Protein AF-A0A8J2VHI8-F1 (afdb_monomer)

Sequence (167 aa):
MSDHRQDWEAALDSIEWDEVLEEVGEQLKTNLAAELRFRTYEELERASQFLGAGYYLTHLSDGTWAFWNEKNYVEEDVQRFQDPKAFIQYVIEQFQFNREQVESLIESMREARQMKRCIQCGFDFDPQDPVREELGIDGIYAEEGASEEFCSPQCAIENVVQEMKES

Foldseek 3Di:
DCPVPVVVVVVVVPDPVVVVVVVVLLVLLCVLCVVLQHRGSVQVVLLWDDLDPQWTWHQEQVRKIWIDGSVCCVPDPIDIHNDPVVVLVVCCVPVVDDPVSSVVVVVVVVPRDYWHAAPQRRGTGGCVPVVCVVVVNNFAAQDDPDPHGHRDPVSSVVVVVVVVVVD

Structure (mmCIF, N/CA/C/O backbone):
data_AF-A0A8J2VHI8-F1
#
_entry.id   AF-A0A8J2VHI8-F1
#
loop_
_atom_site.group_PDB
_atom_site.id
_atom_site.type_symbol
_atom_site.label_atom_id
_atom_site.label_alt_id
_atom_site.label_comp_id
_atom_site.label_asym_id
_atom_site.label_entity_id
_atom_site.label_seq_id
_atom_site.pdbx_PDB_ins_code
_atom_site.Cartn_x
_atom_site.Cartn_y
_atom_site.Cartn_z
_atom_site.occupancy
_atom_site.B_iso_or_equiv
_atom_site.auth_seq_id
_atom_site.auth_comp_id
_atom_site.auth_asym_id
_atom_site.auth_atom_id
_atom_site.pdbx_PDB_model_num
ATOM 1 N N . MET A 1 1 ? 31.522 43.892 -16.319 1.00 48.53 1 MET A N 1
ATOM 2 C CA . MET A 1 1 ? 30.209 43.210 -16.249 1.00 48.53 1 MET A CA 1
ATOM 3 C C . MET A 1 1 ? 30.437 41.696 -16.213 1.00 48.53 1 MET A C 1
ATOM 5 O O . MET A 1 1 ? 30.141 41.023 -17.191 1.00 48.53 1 MET A O 1
ATOM 9 N N . SER A 1 2 ? 31.006 41.171 -15.121 1.00 52.34 2 SER A N 1
ATOM 10 C CA . SER A 1 2 ? 31.235 39.722 -14.931 1.00 52.34 2 SER A CA 1
ATOM 11 C C . SER A 1 2 ? 31.067 39.231 -13.485 1.00 52.34 2 SER A C 1
ATOM 13 O O . SER A 1 2 ? 31.011 38.023 -13.297 1.00 52.34 2 SER A O 1
ATOM 15 N N . ASP A 1 3 ? 30.925 40.111 -12.486 1.00 54.38 3 ASP A N 1
ATOM 16 C CA . ASP A 1 3 ? 30.865 39.690 -11.072 1.00 54.38 3 ASP A CA 1
ATOM 17 C C . ASP A 1 3 ? 29.598 38.902 -10.717 1.00 54.38 3 ASP A C 1
ATOM 19 O O . ASP A 1 3 ? 29.659 37.928 -9.981 1.00 54.38 3 ASP A O 1
ATOM 23 N N . HIS A 1 4 ? 28.457 39.214 -11.336 1.00 50.75 4 HIS A N 1
ATOM 24 C CA . HIS A 1 4 ? 27.209 38.487 -11.080 1.00 50.75 4 HIS A CA 1
ATOM 25 C C . HIS A 1 4 ? 27.178 37.054 -11.615 1.00 50.75 4 HIS A C 1
ATOM 27 O O . HIS A 1 4 ? 26.170 36.391 -11.445 1.00 50.75 4 HIS A O 1
ATOM 33 N N . ARG A 1 5 ? 28.202 36.570 -12.323 1.00 50.28 5 ARG A N 1
ATOM 34 C CA . ARG A 1 5 ? 28.218 35.187 -12.826 1.00 50.28 5 ARG A CA 1
ATOM 35 C C . ARG A 1 5 ? 28.994 34.253 -11.896 1.00 50.28 5 ARG A C 1
ATOM 37 O O . ARG A 1 5 ? 28.584 33.115 -11.720 1.00 50.28 5 ARG A O 1
ATOM 44 N N . GLN A 1 6 ? 30.048 34.771 -11.263 1.00 51.88 6 GLN A N 1
ATOM 45 C CA . GLN A 1 6 ? 30.876 34.031 -10.306 1.00 51.88 6 GLN A CA 1
ATOM 46 C C . GLN A 1 6 ? 30.171 33.819 -8.960 1.00 51.88 6 GLN A C 1
ATOM 48 O O . GLN A 1 6 ? 30.333 32.762 -8.361 1.00 51.88 6 GLN A O 1
ATOM 53 N N . ASP A 1 7 ? 29.328 34.763 -8.529 1.00 59.72 7 ASP A N 1
ATOM 54 C CA . ASP A 1 7 ? 28.555 34.620 -7.285 1.00 59.72 7 ASP A CA 1
ATOM 55 C C . ASP A 1 7 ? 27.501 33.502 -7.353 1.00 59.72 7 ASP A C 1
ATOM 57 O O . ASP A 1 7 ? 27.217 32.865 -6.343 1.00 59.72 7 ASP A O 1
ATOM 61 N N . TRP A 1 8 ? 26.928 33.227 -8.530 1.00 58.69 8 TRP A N 1
ATOM 62 C CA . TRP A 1 8 ? 25.926 32.162 -8.681 1.00 58.69 8 TRP A CA 1
ATOM 63 C C . TRP A 1 8 ? 26.557 30.774 -8.774 1.00 58.69 8 TRP A C 1
ATOM 65 O O . TRP A 1 8 ? 26.020 29.834 -8.199 1.00 58.69 8 TRP A O 1
ATOM 75 N N . GLU A 1 9 ? 27.695 30.641 -9.458 1.00 56.03 9 GLU A N 1
ATOM 76 C CA . GLU A 1 9 ? 28.446 29.378 -9.510 1.00 56.03 9 GLU A CA 1
ATOM 77 C C . GLU A 1 9 ? 28.975 28.997 -8.116 1.00 56.03 9 GLU A C 1
ATOM 79 O O . GLU A 1 9 ? 28.781 27.866 -7.684 1.00 56.03 9 GLU A O 1
ATOM 84 N N . ALA A 1 10 ? 29.519 29.955 -7.356 1.00 64.12 10 ALA A N 1
ATOM 85 C CA . ALA A 1 10 ? 29.963 29.715 -5.981 1.00 64.12 10 ALA A CA 1
ATOM 86 C C . ALA A 1 10 ? 28.804 29.415 -5.010 1.00 64.12 10 ALA A C 1
ATOM 88 O O . ALA A 1 10 ? 28.968 28.628 -4.079 1.00 64.12 10 ALA A O 1
ATOM 89 N N . ALA A 1 11 ? 27.627 30.017 -5.220 1.00 60.97 11 ALA A N 1
ATOM 90 C CA . ALA A 1 11 ? 26.433 29.702 -4.438 1.00 60.97 11 ALA A CA 1
ATOM 91 C C . ALA A 1 11 ? 25.901 28.286 -4.732 1.00 60.97 11 ALA A C 1
ATOM 93 O O . ALA A 1 11 ? 25.496 27.597 -3.801 1.00 60.97 11 ALA A O 1
ATOM 94 N N . LEU A 1 12 ? 25.940 27.826 -5.988 1.00 59.41 12 LEU A N 1
ATOM 95 C CA . LEU A 1 12 ? 25.553 26.458 -6.366 1.00 59.41 12 LEU A CA 1
ATOM 96 C C . LEU A 1 12 ? 26.537 25.397 -5.849 1.00 59.41 12 LEU A C 1
ATOM 98 O O . LEU A 1 12 ? 26.101 24.318 -5.459 1.00 59.41 12 LEU A O 1
ATOM 102 N N . ASP A 1 13 ? 27.833 25.714 -5.789 1.00 61.91 13 ASP A N 1
ATOM 103 C CA . ASP A 1 13 ? 28.857 24.838 -5.194 1.00 61.91 13 ASP A CA 1
ATOM 104 C C . ASP A 1 13 ? 28.764 24.765 -3.658 1.00 61.91 13 ASP A C 1
ATOM 106 O O . ASP A 1 13 ? 29.319 23.853 -3.049 1.00 61.91 13 ASP A O 1
ATOM 110 N N . SER A 1 14 ? 28.071 25.717 -3.020 1.00 64.38 14 SER A N 1
ATOM 111 C CA . SER A 1 14 ? 27.829 25.714 -1.569 1.00 64.38 14 SER A CA 1
ATOM 112 C C . SER A 1 14 ? 26.599 24.909 -1.144 1.00 64.38 14 SER A C 1
ATOM 114 O O . SER A 1 14 ? 26.359 24.758 0.052 1.00 64.38 14 SER A O 1
ATOM 116 N N . ILE A 1 15 ? 25.814 24.414 -2.106 1.00 64.69 15 ILE A N 1
ATOM 117 C CA . ILE A 1 15 ? 24.681 23.529 -1.838 1.00 64.69 15 ILE A CA 1
ATOM 118 C C . ILE A 1 15 ? 25.228 22.118 -1.638 1.00 64.69 15 ILE A C 1
ATOM 120 O O . ILE A 1 15 ? 25.876 21.563 -2.527 1.00 64.69 15 ILE A O 1
ATOM 124 N N . GLU A 1 16 ? 24.934 21.523 -0.486 1.00 73.12 16 GLU A N 1
ATOM 125 C CA . GLU A 1 16 ? 25.153 20.098 -0.258 1.00 73.12 16 GLU A CA 1
ATOM 126 C C . GLU A 1 16 ? 24.113 19.311 -1.062 1.00 73.12 16 GLU A C 1
ATOM 128 O O . GLU A 1 16 ? 23.026 18.982 -0.595 1.00 73.12 16 GLU A O 1
ATOM 133 N N . TRP A 1 17 ? 24.421 19.073 -2.338 1.00 76.00 17 TRP A N 1
ATOM 134 C CA . TRP A 1 17 ? 23.518 18.400 -3.273 1.00 76.00 17 TRP A CA 1
ATOM 135 C C . TRP A 1 17 ? 23.092 17.012 -2.794 1.00 76.00 17 TRP A C 1
ATOM 137 O O . TRP A 1 17 ? 21.981 16.591 -3.102 1.00 76.00 17 TRP A O 1
ATOM 147 N N . ASP A 1 18 ? 23.937 16.333 -2.020 1.00 74.25 18 ASP A N 1
ATOM 148 C CA . ASP A 1 18 ? 23.623 15.032 -1.433 1.00 74.25 18 ASP A CA 1
ATOM 149 C C . ASP A 1 18 ? 22.477 15.129 -0.408 1.00 74.25 18 ASP A C 1
ATOM 151 O O . ASP A 1 18 ? 21.556 14.317 -0.463 1.00 74.25 18 ASP A O 1
ATOM 155 N N . GLU A 1 19 ? 22.463 16.161 0.448 1.00 74.75 19 GLU A N 1
ATOM 156 C CA . GLU A 1 19 ? 21.376 16.397 1.415 1.00 74.75 19 GLU A CA 1
ATOM 157 C C . GLU A 1 19 ? 20.062 16.732 0.696 1.00 74.75 19 GLU A C 1
ATOM 159 O O . GLU A 1 19 ? 19.009 16.178 1.006 1.00 74.75 19 GLU A O 1
ATOM 164 N N . VAL A 1 20 ? 20.125 17.583 -0.334 1.00 73.50 20 VAL A N 1
ATOM 165 C CA . VAL A 1 20 ? 18.946 17.939 -1.142 1.00 73.50 20 VAL A CA 1
ATOM 166 C C . VAL A 1 20 ? 18.370 16.712 -1.858 1.00 73.50 20 VAL A C 1
ATOM 168 O O . VAL A 1 20 ? 17.152 16.563 -1.954 1.00 73.50 20 VAL A O 1
ATOM 171 N N . LEU A 1 21 ? 19.224 15.824 -2.375 1.00 75.25 21 LEU A N 1
ATOM 172 C CA . LEU A 1 21 ? 18.785 14.591 -3.030 1.00 75.25 21 LEU A CA 1
ATOM 173 C C . LEU A 1 21 ? 18.145 13.609 -2.040 1.00 75.25 21 LEU A C 1
ATOM 175 O O . LEU A 1 21 ? 17.155 12.965 -2.392 1.00 75.25 21 LEU A O 1
ATOM 179 N N . GLU A 1 22 ? 18.674 13.511 -0.820 1.00 79.00 22 GLU A N 1
ATOM 180 C CA . GLU A 1 22 ? 18.097 12.689 0.247 1.00 79.00 22 GLU A CA 1
ATOM 181 C C . GLU A 1 22 ? 16.717 13.212 0.672 1.00 79.00 22 GLU A C 1
ATOM 183 O O . GLU A 1 22 ? 15.751 12.447 0.690 1.00 79.00 22 GLU A O 1
ATOM 188 N N . GLU A 1 23 ? 16.586 14.523 0.901 1.00 79.38 23 GLU A N 1
ATOM 189 C CA . GLU A 1 23 ? 15.303 15.158 1.227 1.00 79.38 23 GLU A CA 1
ATOM 190 C C . GLU A 1 23 ? 14.251 14.916 0.136 1.00 79.38 23 GLU A C 1
ATOM 192 O O . GLU A 1 23 ? 13.105 14.564 0.430 1.00 79.38 23 GLU A O 1
ATOM 197 N N . VAL A 1 24 ? 14.637 15.053 -1.137 1.00 81.12 24 VAL A N 1
ATOM 198 C CA . VAL A 1 24 ? 13.742 14.772 -2.269 1.00 81.12 24 VAL A CA 1
ATOM 199 C C . VAL A 1 24 ? 13.342 13.295 -2.297 1.00 81.12 24 VAL A C 1
ATOM 201 O O . VAL A 1 24 ? 12.169 12.992 -2.522 1.00 81.12 24 VAL A O 1
ATOM 204 N N . GLY A 1 25 ? 14.277 12.378 -2.037 1.00 80.94 25 GLY A N 1
ATOM 205 C CA . GLY A 1 25 ? 14.001 10.943 -1.954 1.00 80.94 25 GLY A CA 1
ATOM 206 C C . GLY A 1 25 ? 12.962 10.600 -0.882 1.00 80.94 25 GLY A C 1
ATOM 207 O O . GLY A 1 25 ? 11.983 9.905 -1.164 1.00 80.94 25 GLY A O 1
ATOM 208 N N . GLU A 1 26 ? 13.115 11.139 0.325 1.00 84.50 26 GLU A N 1
ATOM 209 C CA . GLU A 1 26 ? 12.170 10.918 1.429 1.00 84.50 26 GLU A CA 1
ATOM 210 C C . GLU A 1 26 ? 10.797 11.559 1.168 1.00 84.50 26 GLU A C 1
ATOM 212 O O . GLU A 1 26 ? 9.745 10.974 1.463 1.00 84.50 26 GLU A O 1
ATOM 217 N N . GLN A 1 27 ? 10.775 12.729 0.523 1.00 86.81 27 GLN A N 1
ATOM 218 C CA . GLN A 1 27 ? 9.536 13.373 0.089 1.00 86.81 27 GLN A CA 1
ATOM 219 C C . GLN A 1 27 ? 8.774 12.500 -0.923 1.00 86.81 27 GLN A C 1
ATOM 221 O O . GLN A 1 27 ? 7.549 12.380 -0.845 1.00 86.81 27 GLN A O 1
ATOM 226 N N . LEU A 1 28 ? 9.482 11.867 -1.864 1.00 87.94 28 LEU A N 1
ATOM 227 C CA . LEU A 1 28 ? 8.885 10.982 -2.867 1.00 87.94 28 LEU A CA 1
ATOM 228 C C . LEU A 1 28 ? 8.265 9.736 -2.233 1.00 87.94 28 LEU A C 1
ATOM 230 O O . LEU A 1 28 ? 7.119 9.409 -2.545 1.00 87.94 28 LEU A O 1
ATOM 234 N N . LYS A 1 29 ? 8.970 9.095 -1.296 1.00 90.75 29 LYS A N 1
ATOM 235 C CA . LYS A 1 29 ? 8.442 7.959 -0.523 1.00 90.75 29 LYS A CA 1
ATOM 236 C C . LYS A 1 29 ? 7.188 8.333 0.261 1.00 90.75 29 LYS A C 1
ATOM 238 O O . LYS A 1 29 ? 6.201 7.598 0.249 1.00 90.75 29 LYS A O 1
ATOM 243 N N . THR A 1 30 ? 7.202 9.505 0.894 1.00 90.56 30 THR A N 1
ATOM 244 C CA . THR A 1 30 ? 6.045 10.036 1.626 1.00 90.56 30 THR A CA 1
ATOM 245 C C . THR A 1 30 ? 4.852 10.254 0.694 1.00 90.56 30 THR A C 1
ATOM 247 O O . THR A 1 30 ? 3.726 9.886 1.029 1.00 90.56 30 THR A O 1
ATOM 250 N N . ASN A 1 31 ? 5.090 10.806 -0.498 1.00 91.62 31 ASN A N 1
ATOM 251 C CA . ASN A 1 31 ? 4.041 11.014 -1.494 1.00 91.62 31 ASN A CA 1
ATOM 252 C C . ASN A 1 31 ? 3.462 9.689 -2.000 1.00 91.62 31 ASN A C 1
ATOM 254 O O . ASN A 1 31 ? 2.245 9.577 -2.122 1.00 91.62 31 ASN A O 1
ATOM 258 N N . LEU A 1 32 ? 4.310 8.692 -2.258 1.00 94.12 32 LEU A N 1
ATOM 259 C CA . LEU A 1 32 ? 3.888 7.353 -2.669 1.00 94.12 32 LEU A CA 1
ATOM 260 C C . LEU A 1 32 ? 3.014 6.683 -1.598 1.00 94.12 32 LEU A C 1
ATOM 262 O O . LEU A 1 32 ? 1.932 6.179 -1.902 1.00 94.12 32 LEU A O 1
ATOM 266 N N . ALA A 1 33 ? 3.447 6.729 -0.334 1.00 94.94 33 ALA A N 1
ATOM 267 C CA . ALA A 1 33 ? 2.660 6.231 0.791 1.00 94.94 33 ALA A CA 1
ATOM 268 C C . ALA A 1 33 ? 1.296 6.927 0.861 1.00 94.94 33 ALA A C 1
ATOM 270 O O . ALA A 1 33 ? 0.263 6.260 0.920 1.00 94.94 33 ALA A O 1
ATOM 271 N N . ALA A 1 34 ? 1.277 8.259 0.764 1.00 93.69 34 ALA A N 1
ATOM 272 C CA . ALA A 1 34 ? 0.047 9.039 0.790 1.00 93.69 34 ALA A CA 1
ATOM 273 C C . ALA A 1 34 ? -0.889 8.715 -0.391 1.00 93.69 34 ALA A C 1
ATOM 275 O O . ALA A 1 34 ? -2.097 8.573 -0.184 1.00 93.69 34 ALA A O 1
ATOM 276 N N . GLU A 1 35 ? -0.358 8.544 -1.608 1.00 94.75 35 GLU A N 1
ATOM 277 C CA . GLU A 1 35 ? -1.138 8.151 -2.792 1.00 94.75 35 GLU A CA 1
ATOM 278 C C . GLU A 1 35 ? -1.813 6.781 -2.600 1.00 94.75 35 GLU A C 1
ATOM 280 O O . GLU A 1 35 ? -2.955 6.561 -3.023 1.00 94.75 35 GLU A O 1
ATOM 285 N N . LEU A 1 36 ? -1.120 5.869 -1.917 1.00 96.19 36 LEU A N 1
ATOM 286 C CA . LEU A 1 36 ? -1.609 4.537 -1.571 1.00 96.19 36 LEU A CA 1
ATOM 287 C C . LEU A 1 36 ? -2.361 4.470 -0.243 1.00 96.19 36 LEU A C 1
ATOM 289 O O . LEU A 1 36 ? -2.799 3.393 0.156 1.00 96.19 36 LEU A O 1
ATOM 293 N N . ARG A 1 37 ? -2.604 5.625 0.383 1.00 96.94 37 ARG A N 1
ATOM 294 C CA . ARG A 1 37 ? -3.341 5.770 1.641 1.00 96.94 37 ARG A CA 1
ATOM 295 C C . ARG A 1 37 ? -2.660 5.094 2.829 1.00 96.94 37 ARG A C 1
ATOM 297 O O . ARG A 1 37 ? -3.354 4.650 3.730 1.00 96.94 37 ARG A O 1
ATOM 304 N N . PHE A 1 38 ? -1.340 5.084 2.894 1.00 96.31 38 PHE A N 1
ATOM 305 C CA . PHE A 1 38 ? -0.587 4.701 4.089 1.00 96.31 38 PHE A CA 1
ATOM 306 C C . PHE A 1 38 ? -0.081 5.942 4.822 1.00 96.31 38 PHE A C 1
ATOM 308 O O . PHE A 1 38 ? 0.117 6.996 4.210 1.00 96.31 38 PHE A O 1
ATOM 315 N N . ARG A 1 39 ? 0.114 5.837 6.142 1.00 92.94 39 ARG A N 1
ATOM 316 C CA . ARG A 1 39 ? 0.608 6.970 6.937 1.00 92.94 39 ARG A CA 1
ATOM 317 C C . ARG A 1 39 ? 2.087 7.209 6.688 1.00 92.94 39 ARG A C 1
ATOM 319 O O . ARG A 1 39 ? 2.517 8.360 6.666 1.00 92.94 39 ARG A O 1
ATOM 326 N N . THR A 1 40 ? 2.849 6.131 6.534 1.00 93.38 40 THR A N 1
ATOM 327 C CA . THR A 1 40 ? 4.284 6.189 6.268 1.00 93.38 40 THR A CA 1
ATOM 328 C C . THR A 1 40 ? 4.679 5.203 5.177 1.00 93.38 40 THR A C 1
ATOM 330 O O . THR A 1 40 ? 3.948 4.258 4.866 1.00 93.38 40 THR A O 1
ATOM 333 N N . TYR A 1 41 ? 5.851 5.428 4.590 1.00 93.25 41 TYR A N 1
ATOM 334 C CA . TYR A 1 41 ? 6.411 4.518 3.599 1.00 93.25 41 TYR A CA 1
ATOM 335 C C . TYR A 1 41 ? 6.714 3.141 4.199 1.00 93.25 41 TYR A C 1
ATOM 337 O O . TYR A 1 41 ? 6.456 2.130 3.560 1.00 93.25 41 TYR A O 1
ATOM 345 N N . GLU A 1 42 ? 7.167 3.072 5.449 1.00 92.75 42 GLU A N 1
ATOM 346 C CA . GLU A 1 42 ? 7.472 1.809 6.132 1.00 92.75 42 GLU A CA 1
ATOM 347 C C . GLU A 1 42 ? 6.216 0.970 6.390 1.00 92.75 42 GLU A C 1
ATOM 349 O O . GLU A 1 42 ? 6.284 -0.258 6.450 1.00 92.75 42 GLU A O 1
ATOM 354 N N . GLU A 1 43 ? 5.060 1.606 6.592 1.00 92.44 43 GLU A N 1
ATOM 355 C CA . GLU A 1 43 ? 3.780 0.895 6.651 1.00 92.44 43 GLU A CA 1
ATOM 356 C C . GLU A 1 43 ? 3.403 0.333 5.279 1.00 92.44 43 GLU A C 1
ATOM 358 O O . GLU A 1 43 ? 3.051 -0.843 5.189 1.00 92.44 43 GLU A O 1
ATOM 363 N N . LEU A 1 44 ? 3.531 1.140 4.220 1.00 95.06 44 LEU A N 1
ATOM 364 C CA . LEU A 1 44 ? 3.293 0.695 2.847 1.00 95.06 44 LEU A CA 1
ATOM 365 C C . LEU A 1 44 ? 4.218 -0.472 2.474 1.00 95.06 44 LEU A C 1
ATOM 367 O O . LEU A 1 44 ? 3.748 -1.487 1.964 1.00 95.06 44 LEU A O 1
ATOM 371 N N . GLU A 1 45 ? 5.518 -0.345 2.724 1.00 93.56 45 GLU A N 1
ATOM 372 C CA . GLU A 1 45 ? 6.519 -1.351 2.372 1.00 93.56 45 GLU A CA 1
ATOM 373 C C . GLU A 1 45 ? 6.247 -2.675 3.095 1.00 93.56 45 GLU A C 1
ATOM 375 O O . GLU A 1 45 ? 6.227 -3.723 2.454 1.00 93.56 45 GLU A O 1
ATOM 380 N N . ARG A 1 46 ? 5.937 -2.635 4.400 1.00 91.50 46 ARG A N 1
ATOM 381 C CA . ARG A 1 46 ? 5.590 -3.840 5.177 1.00 91.50 46 ARG A CA 1
ATOM 382 C C . ARG A 1 46 ? 4.292 -4.497 4.720 1.00 91.50 46 ARG A C 1
ATOM 384 O O . ARG A 1 46 ? 4.206 -5.721 4.714 1.00 91.50 46 ARG A O 1
ATOM 391 N N . ALA A 1 47 ? 3.300 -3.697 4.339 1.00 92.38 47 ALA A N 1
ATOM 392 C CA . ALA A 1 47 ? 2.032 -4.184 3.805 1.00 92.38 47 ALA A CA 1
ATOM 393 C C . ALA A 1 47 ? 2.153 -4.758 2.383 1.00 92.38 47 ALA A C 1
ATOM 395 O O . ALA A 1 47 ? 1.228 -5.411 1.893 1.00 92.38 47 ALA A O 1
ATOM 396 N N . SER A 1 48 ? 3.265 -4.488 1.697 1.00 93.62 48 SER A N 1
ATOM 397 C CA . SER A 1 48 ? 3.442 -4.816 0.290 1.00 93.62 48 SER A CA 1
ATOM 398 C C . SER A 1 48 ? 4.268 -6.073 0.089 1.00 93.62 48 SER A C 1
ATOM 400 O O . SER A 1 48 ? 5.254 -6.347 0.767 1.00 93.62 48 SER A O 1
ATOM 402 N N . GLN A 1 49 ? 3.894 -6.829 -0.931 1.00 91.56 49 GLN A N 1
ATOM 403 C CA . GLN A 1 49 ? 4.653 -7.976 -1.378 1.00 91.56 49 GLN A CA 1
ATOM 404 C C . GLN A 1 49 ? 5.764 -7.537 -2.328 1.00 91.56 49 GLN A C 1
ATOM 406 O O . GLN A 1 49 ? 5.502 -6.919 -3.359 1.00 91.56 49 GLN A O 1
ATOM 411 N N . PHE A 1 50 ? 7.004 -7.897 -2.006 1.00 90.62 50 PHE A N 1
ATOM 412 C CA . PHE A 1 50 ? 8.149 -7.630 -2.868 1.00 90.62 50 PHE A CA 1
ATOM 413 C C . PHE A 1 50 ? 8.219 -8.629 -4.029 1.00 90.62 50 PHE A C 1
ATOM 415 O O . PHE A 1 50 ? 8.277 -9.841 -3.819 1.00 90.62 50 PHE A O 1
ATOM 422 N N . LEU A 1 51 ? 8.261 -8.115 -5.258 1.00 85.75 51 LEU A N 1
ATOM 423 C CA . LEU A 1 51 ? 8.301 -8.912 -6.490 1.00 85.75 51 LEU A CA 1
ATOM 424 C C . LEU A 1 51 ? 9.697 -8.976 -7.133 1.00 85.75 51 LEU A C 1
ATOM 426 O O . LEU A 1 51 ? 9.892 -9.685 -8.121 1.00 85.75 51 LEU A O 1
ATOM 430 N N . GLY A 1 52 ? 10.682 -8.269 -6.569 1.00 83.06 52 GLY A N 1
ATOM 431 C CA . GLY A 1 5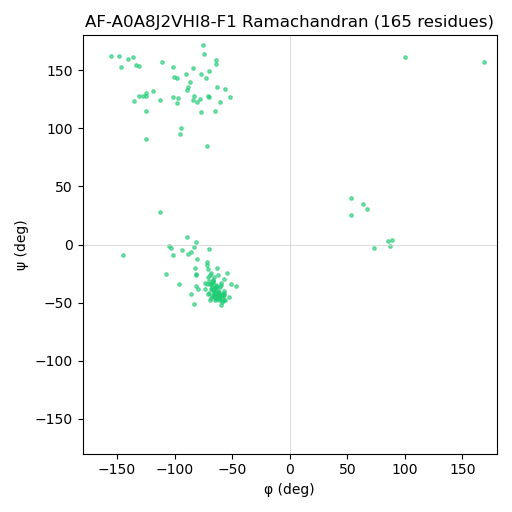2 ? 12.035 -8.169 -7.116 1.00 83.06 52 GLY A CA 1
ATOM 432 C C . GLY A 1 52 ? 12.278 -6.871 -7.888 1.00 83.06 52 GLY A C 1
ATOM 433 O O . GLY A 1 52 ? 11.352 -6.179 -8.296 1.00 83.06 52 GLY A O 1
ATOM 434 N N . ALA A 1 53 ? 13.555 -6.519 -8.078 1.00 84.19 53 ALA A N 1
ATOM 435 C CA . ALA A 1 53 ? 13.989 -5.322 -8.819 1.00 84.19 53 ALA A CA 1
ATOM 436 C C . ALA A 1 53 ? 13.359 -3.985 -8.351 1.00 84.19 53 ALA A C 1
ATOM 438 O O . ALA A 1 53 ? 13.286 -3.031 -9.122 1.00 84.19 53 ALA A O 1
ATOM 439 N N . GLY A 1 54 ? 12.938 -3.906 -7.085 1.00 87.25 54 GLY A N 1
ATOM 440 C CA . GLY A 1 54 ? 12.297 -2.717 -6.509 1.00 87.25 54 GLY A CA 1
ATOM 441 C C . GLY A 1 54 ? 10.787 -2.634 -6.738 1.00 87.25 54 GLY A C 1
ATOM 442 O O . GLY A 1 54 ? 10.189 -1.643 -6.334 1.00 87.25 54 GLY A O 1
ATOM 443 N N . TYR A 1 55 ? 10.177 -3.641 -7.372 1.00 90.50 55 TYR A N 1
ATOM 444 C CA . TYR A 1 55 ? 8.734 -3.695 -7.579 1.00 90.50 55 TYR A CA 1
ATOM 445 C C . TYR A 1 55 ? 8.010 -4.314 -6.393 1.00 90.50 55 TYR A C 1
ATOM 447 O O . TYR A 1 55 ? 8.432 -5.335 -5.840 1.00 90.50 55 TYR A O 1
ATOM 455 N N . TYR A 1 56 ? 6.868 -3.720 -6.085 1.00 93.94 56 TYR A N 1
ATOM 456 C CA . TYR A 1 56 ? 5.992 -4.103 -5.000 1.00 93.94 56 TYR A CA 1
ATOM 457 C C . TYR A 1 56 ? 4.554 -4.234 -5.488 1.00 93.94 56 TYR A C 1
ATOM 459 O O . TYR A 1 56 ? 4.136 -3.604 -6.465 1.00 93.94 56 TYR A O 1
ATOM 467 N N . LEU A 1 57 ? 3.801 -5.071 -4.784 1.00 94.94 57 LEU A N 1
ATOM 468 C CA . LEU A 1 57 ? 2.385 -5.291 -5.011 1.00 94.94 57 LEU A CA 1
ATOM 469 C C . LEU A 1 57 ? 1.622 -5.200 -3.689 1.00 94.94 57 LEU A C 1
ATOM 471 O O . LEU A 1 57 ? 1.948 -5.898 -2.731 1.00 94.94 57 LEU A O 1
ATOM 475 N N . THR A 1 58 ? 0.580 -4.378 -3.652 1.00 96.00 58 THR A N 1
ATOM 476 C CA . THR A 1 58 ? -0.238 -4.144 -2.454 1.00 96.00 58 THR A CA 1
ATOM 477 C C . THR A 1 58 ? -1.703 -4.424 -2.766 1.00 96.00 58 THR A C 1
ATOM 479 O O . THR A 1 58 ? -2.230 -3.901 -3.750 1.00 96.00 58 THR A O 1
ATOM 482 N N . HIS A 1 59 ? -2.387 -5.216 -1.937 1.00 96.50 59 HIS A N 1
ATOM 483 C CA . HIS A 1 59 ? -3.832 -5.439 -2.064 1.00 96.50 59 HIS A CA 1
ATOM 484 C C . HIS A 1 59 ? -4.590 -4.463 -1.161 1.00 96.50 59 HIS A C 1
ATOM 486 O O . HIS A 1 59 ? -4.668 -4.645 0.050 1.00 96.50 59 HIS A O 1
ATOM 492 N N . LEU A 1 60 ? -5.111 -3.391 -1.748 1.00 97.25 60 LEU A N 1
ATOM 493 C CA . LEU A 1 60 ? -5.683 -2.257 -1.028 1.00 97.25 60 LEU A CA 1
ATOM 494 C C . LEU A 1 60 ? -7.058 -2.564 -0.416 1.00 97.25 60 LEU A C 1
ATOM 496 O O . LEU A 1 60 ? -7.762 -3.501 -0.801 1.00 97.25 60 LEU A O 1
ATOM 500 N N . SER A 1 61 ? -7.480 -1.704 0.513 1.00 96.31 61 SER A N 1
ATOM 501 C CA . SER A 1 61 ? -8.745 -1.850 1.242 1.00 96.31 61 SER A CA 1
ATOM 502 C C . SER A 1 61 ? -9.997 -1.807 0.361 1.00 96.31 61 SER A C 1
ATOM 504 O O . SER A 1 61 ? -11.005 -2.431 0.686 1.00 96.31 61 SER A O 1
ATOM 506 N N . ASP A 1 62 ? -9.927 -1.144 -0.793 1.00 95.06 62 ASP A N 1
ATOM 507 C CA . ASP A 1 62 ? -10.997 -1.101 -1.798 1.00 95.06 62 ASP A CA 1
ATOM 508 C C . ASP A 1 62 ? -11.033 -2.336 -2.720 1.00 95.06 62 ASP A C 1
ATOM 510 O O . ASP A 1 62 ? -11.870 -2.410 -3.620 1.00 95.06 62 ASP A O 1
ATOM 514 N N . GLY A 1 63 ? -10.153 -3.314 -2.490 1.00 93.94 63 GLY A N 1
ATOM 515 C CA . GLY A 1 63 ? -10.060 -4.555 -3.256 1.00 93.94 63 GLY A CA 1
ATOM 516 C C . GLY A 1 63 ? -9.173 -4.459 -4.494 1.00 93.94 63 GLY A C 1
ATOM 517 O O . GLY A 1 63 ? -8.993 -5.468 -5.178 1.00 93.94 63 GLY A O 1
ATOM 518 N N . THR A 1 64 ? -8.602 -3.285 -4.775 1.00 96.38 64 THR A N 1
ATOM 519 C CA . THR A 1 64 ? -7.704 -3.082 -5.915 1.00 96.38 64 THR A CA 1
ATOM 520 C C . THR A 1 64 ? -6.270 -3.489 -5.600 1.00 96.38 64 THR A C 1
ATOM 522 O O . THR A 1 64 ? -5.818 -3.439 -4.459 1.00 96.38 64 THR A O 1
ATOM 525 N N . TRP A 1 65 ? -5.537 -3.892 -6.631 1.00 96.56 65 TRP A N 1
ATOM 526 C CA . TRP A 1 65 ? -4.113 -4.194 -6.553 1.00 96.56 65 TRP A CA 1
ATOM 527 C C . TRP A 1 65 ? -3.313 -2.998 -7.039 1.00 96.56 65 TRP A C 1
ATOM 529 O O . TRP A 1 65 ? -3.484 -2.574 -8.182 1.00 96.56 65 TRP A O 1
ATOM 539 N N . ALA A 1 66 ? -2.438 -2.476 -6.190 1.00 96.75 66 ALA A N 1
ATOM 540 C CA . ALA A 1 66 ? -1.479 -1.448 -6.552 1.00 96.75 66 ALA A CA 1
ATOM 541 C C . ALA A 1 66 ? -0.126 -2.079 -6.867 1.00 96.75 66 ALA A C 1
ATOM 543 O O . ALA A 1 66 ? 0.427 -2.805 -6.046 1.00 96.75 66 ALA A O 1
ATOM 544 N N . PHE A 1 67 ? 0.406 -1.773 -8.042 1.00 95.31 67 PHE A N 1
ATOM 545 C CA . PHE A 1 67 ? 1.740 -2.150 -8.480 1.00 95.31 67 PHE A CA 1
ATOM 546 C C . PHE A 1 67 ? 2.592 -0.892 -8.604 1.00 95.31 67 PHE A C 1
ATOM 548 O O . PHE A 1 67 ? 2.210 0.056 -9.297 1.00 95.31 67 PHE A O 1
ATOM 555 N N . TRP A 1 68 ? 3.725 -0.878 -7.914 1.00 94.69 68 TRP A N 1
ATOM 556 C CA . TRP A 1 68 ? 4.566 0.306 -7.794 1.00 94.69 68 TRP A CA 1
ATOM 557 C C . TRP A 1 68 ? 6.040 -0.072 -7.674 1.00 94.69 68 TRP A C 1
ATOM 559 O O . TRP A 1 68 ? 6.385 -1.220 -7.385 1.00 94.69 68 TRP A O 1
ATOM 569 N N . ASN A 1 69 ? 6.918 0.895 -7.929 1.00 92.38 69 ASN A N 1
ATOM 570 C CA . ASN A 1 69 ? 8.360 0.733 -7.815 1.00 92.38 69 ASN A CA 1
ATOM 571 C C . ASN A 1 69 ? 8.955 1.938 -7.096 1.00 92.38 69 ASN A C 1
ATOM 573 O O . ASN A 1 69 ? 8.788 3.064 -7.553 1.00 92.38 69 ASN A O 1
ATOM 577 N N . GLU A 1 70 ? 9.675 1.702 -6.004 1.00 85.44 70 GLU A N 1
ATOM 578 C CA . GLU A 1 70 ? 10.262 2.773 -5.187 1.00 85.44 70 GLU A CA 1
ATOM 579 C C . GLU A 1 70 ? 11.190 3.692 -6.001 1.00 85.44 70 GLU A C 1
ATOM 581 O O . GLU A 1 70 ? 11.158 4.911 -5.857 1.00 85.44 70 GLU A O 1
ATOM 586 N N . LYS A 1 71 ? 12.006 3.110 -6.887 1.00 83.44 71 LYS A N 1
ATOM 587 C CA . LYS A 1 71 ? 13.039 3.839 -7.636 1.00 83.44 71 LYS A CA 1
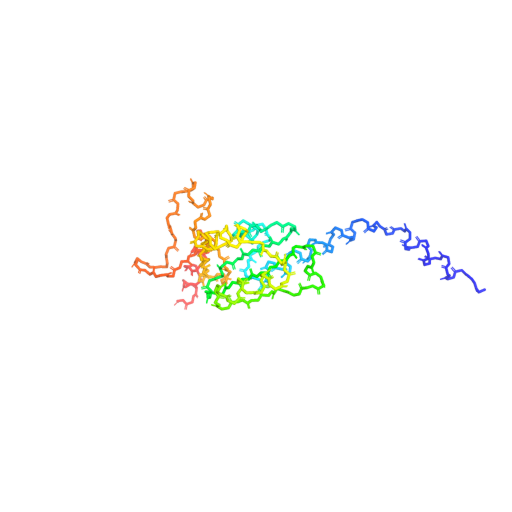ATOM 588 C C . LYS A 1 71 ? 12.478 4.561 -8.848 1.00 83.44 71 LYS A C 1
ATOM 590 O O . LYS A 1 71 ? 12.953 5.642 -9.182 1.00 83.44 71 LYS A O 1
ATOM 595 N N . ASN A 1 72 ? 11.489 3.957 -9.498 1.00 83.31 72 ASN A N 1
ATOM 596 C CA . ASN A 1 72 ? 10.923 4.488 -10.732 1.00 83.31 72 ASN A CA 1
ATOM 597 C C . ASN A 1 72 ? 9.691 5.364 -10.497 1.00 83.31 72 ASN A C 1
ATOM 599 O O . ASN A 1 72 ? 9.219 5.953 -11.456 1.00 83.31 72 ASN A O 1
ATOM 603 N N . TYR A 1 73 ? 9.184 5.501 -9.266 1.00 82.81 73 TYR A N 1
ATOM 604 C CA . TYR A 1 73 ? 7.959 6.261 -8.970 1.00 82.81 73 TYR A CA 1
ATOM 605 C C . TYR A 1 73 ? 7.974 7.719 -9.476 1.00 82.81 73 TYR A C 1
ATOM 607 O O . TYR A 1 73 ? 6.933 8.307 -9.739 1.00 82.81 73 TYR A O 1
ATOM 615 N N . VAL A 1 74 ? 9.158 8.311 -9.659 1.00 79.75 74 VAL A N 1
ATOM 616 C CA . VAL A 1 74 ? 9.303 9.651 -10.258 1.00 79.75 74 VAL A CA 1
ATOM 617 C C . VAL A 1 74 ? 8.899 9.677 -11.738 1.00 79.75 74 VAL A C 1
ATOM 619 O O . VAL A 1 74 ? 8.435 10.700 -12.237 1.00 79.75 74 VAL A O 1
ATOM 622 N N . GLU A 1 75 ? 9.111 8.570 -12.445 1.00 81.94 75 GLU A N 1
ATOM 623 C CA . GLU A 1 75 ? 8.898 8.428 -13.888 1.00 81.94 75 GLU A CA 1
ATOM 624 C C . GLU A 1 75 ? 7.659 7.579 -14.219 1.00 81.94 75 GLU A C 1
ATOM 626 O O . GLU A 1 75 ? 7.070 7.731 -15.290 1.00 81.94 75 GLU A O 1
ATOM 631 N N . GLU A 1 76 ? 7.258 6.695 -13.304 1.00 83.81 76 GLU A N 1
ATOM 632 C CA . GLU A 1 76 ? 6.192 5.712 -13.463 1.00 83.81 76 GLU A CA 1
ATOM 633 C C . GLU A 1 76 ? 5.156 5.859 -12.341 1.00 83.81 76 GLU A C 1
ATOM 635 O O . GLU A 1 76 ? 5.435 5.581 -11.174 1.00 83.81 76 GLU A O 1
ATOM 640 N N . ASP A 1 77 ? 3.932 6.246 -12.705 1.00 87.88 77 ASP A N 1
ATOM 641 C CA . ASP A 1 77 ? 2.807 6.293 -11.768 1.00 87.88 77 ASP A CA 1
ATOM 642 C C . ASP A 1 77 ? 2.452 4.893 -11.236 1.00 87.88 77 ASP A C 1
ATOM 644 O O . ASP A 1 77 ? 2.630 3.868 -11.908 1.00 87.88 77 ASP A O 1
ATOM 648 N N . VAL A 1 78 ? 1.835 4.854 -10.051 1.00 93.56 78 VAL A N 1
ATOM 649 C CA . VAL A 1 78 ? 1.276 3.620 -9.490 1.00 93.56 78 VAL A CA 1
ATOM 650 C C . VAL A 1 78 ? 0.194 3.050 -10.404 1.00 93.56 78 VAL A C 1
ATOM 652 O O . VAL A 1 78 ? -0.861 3.656 -10.639 1.00 93.56 78 VAL A O 1
ATOM 655 N N . GLN A 1 79 ? 0.395 1.810 -10.835 1.00 95.12 79 GLN A N 1
ATOM 656 C CA . GLN A 1 79 ? -0.574 1.100 -11.655 1.00 95.12 79 GLN A CA 1
ATOM 657 C C . GLN A 1 79 ? -1.576 0.349 -10.789 1.00 95.12 79 GLN A C 1
ATOM 659 O O . GLN A 1 79 ? -1.214 -0.316 -9.820 1.00 95.12 79 GLN A O 1
ATOM 664 N N . ARG A 1 80 ? -2.858 0.443 -11.147 1.00 96.44 80 ARG A N 1
ATOM 665 C CA . ARG A 1 80 ? -3.956 -0.142 -10.372 1.00 96.44 80 ARG A CA 1
ATOM 666 C C . ARG A 1 80 ? -4.715 -1.174 -11.188 1.00 96.44 80 ARG A C 1
ATOM 668 O O . ARG A 1 80 ? -5.136 -0.900 -12.311 1.00 96.44 80 ARG A O 1
ATOM 675 N N . PHE A 1 81 ? -4.957 -2.334 -10.587 1.00 96.50 81 PHE A N 1
ATOM 676 C CA . PHE A 1 81 ? -5.643 -3.456 -11.217 1.00 96.50 81 PHE A CA 1
ATOM 677 C C . PHE A 1 81 ? -6.839 -3.896 -10.370 1.00 96.50 81 PHE A C 1
ATOM 679 O O . PHE A 1 81 ? -6.717 -4.162 -9.179 1.00 96.50 81 PHE A O 1
ATOM 686 N N . GLN A 1 82 ? -8.011 -3.984 -10.997 1.00 93.75 82 GLN A N 1
ATOM 687 C CA . GLN A 1 82 ? -9.250 -4.439 -10.344 1.00 93.75 82 GLN A CA 1
ATOM 688 C C . GLN A 1 82 ? -9.340 -5.969 -10.257 1.00 93.75 82 GLN A C 1
ATOM 690 O O . GLN A 1 82 ? -10.042 -6.512 -9.413 1.00 93.75 82 GLN A O 1
ATOM 695 N N . ASP A 1 83 ? -8.653 -6.668 -11.161 1.00 89.81 83 ASP A N 1
ATOM 696 C CA . ASP A 1 83 ? -8.683 -8.123 -11.284 1.00 89.81 83 ASP A CA 1
ATOM 697 C C . ASP A 1 83 ? -7.242 -8.655 -11.268 1.00 89.81 83 ASP A C 1
ATOM 699 O O . ASP A 1 83 ? -6.435 -8.213 -12.097 1.00 89.81 83 ASP A O 1
ATOM 703 N N . PRO A 1 84 ? -6.915 -9.628 -10.396 1.00 90.12 84 PRO A N 1
ATOM 704 C CA . PRO A 1 84 ? -5.641 -10.336 -10.425 1.00 90.12 84 PRO A CA 1
ATOM 705 C C . PRO A 1 84 ? -5.224 -10.822 -11.816 1.00 90.12 84 PRO A C 1
ATOM 707 O O . PRO A 1 84 ? -4.043 -10.785 -12.157 1.00 90.12 84 PRO A O 1
ATOM 710 N N . LYS A 1 85 ? -6.177 -11.247 -12.659 1.00 91.88 85 LYS A N 1
ATOM 711 C CA . LYS A 1 85 ? -5.862 -11.716 -14.019 1.00 91.88 85 LYS A CA 1
ATOM 712 C C . LYS A 1 85 ? -5.305 -10.608 -14.907 1.00 91.88 85 LYS A C 1
ATOM 714 O O . LYS A 1 85 ? -4.406 -10.877 -15.698 1.00 91.88 85 LYS A O 1
ATOM 719 N N . ALA A 1 86 ? -5.824 -9.386 -14.773 1.00 93.56 86 ALA A N 1
ATOM 720 C CA . ALA A 1 86 ? -5.343 -8.238 -15.535 1.0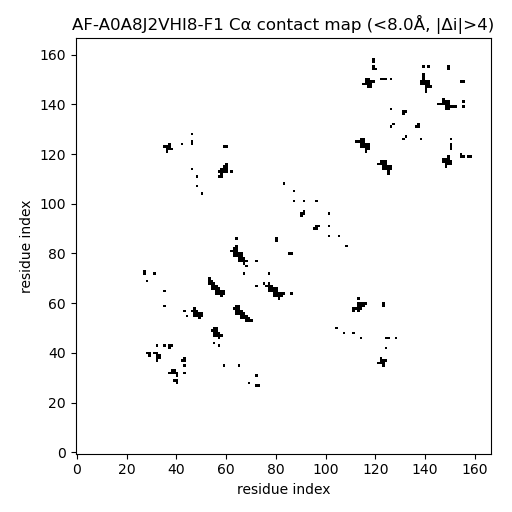0 93.56 86 ALA A CA 1
ATOM 721 C C . ALA A 1 86 ? -3.900 -7.891 -15.146 1.00 93.56 86 ALA A C 1
ATOM 723 O O . ALA A 1 86 ? -3.073 -7.644 -16.020 1.00 93.56 86 ALA A O 1
ATOM 724 N N . PHE A 1 87 ? -3.585 -7.960 -13.850 1.00 93.44 87 PHE A N 1
ATOM 725 C CA . PHE A 1 87 ? -2.219 -7.786 -13.366 1.00 93.44 87 PHE A CA 1
ATOM 726 C C . PHE A 1 87 ? -1.277 -8.885 -13.880 1.00 93.44 87 PHE A C 1
ATOM 728 O O . PHE A 1 87 ? -0.215 -8.579 -14.415 1.00 93.44 87 PHE A O 1
ATOM 735 N N . ILE A 1 88 ? -1.682 -10.160 -13.800 1.00 91.88 88 ILE A N 1
ATOM 736 C CA . ILE A 1 88 ? -0.877 -11.285 -14.307 1.00 91.88 88 ILE A CA 1
ATOM 737 C C . ILE A 1 88 ? -0.586 -11.120 -15.803 1.00 91.88 88 ILE A C 1
ATOM 739 O O . ILE A 1 88 ? 0.544 -11.324 -16.245 1.00 91.88 88 I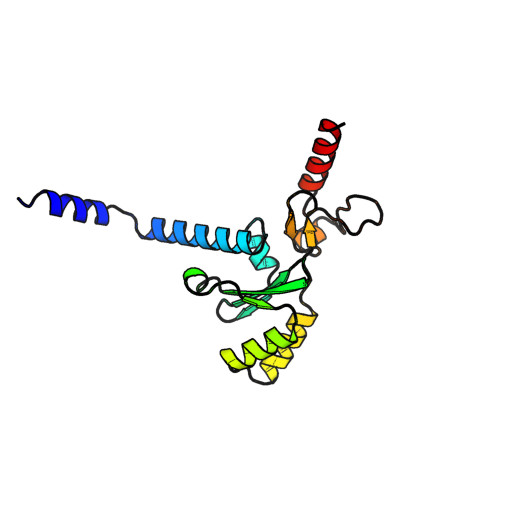LE A O 1
ATOM 743 N N . GLN A 1 89 ? -1.590 -10.736 -16.593 1.00 91.81 89 GLN A N 1
ATOM 744 C CA . GLN A 1 89 ? -1.394 -10.482 -18.017 1.00 91.81 89 GLN A CA 1
ATOM 745 C C . GLN A 1 89 ? -0.395 -9.341 -18.249 1.00 91.81 89 GLN A C 1
ATOM 747 O O . GLN A 1 89 ? 0.533 -9.504 -19.040 1.00 91.81 89 GLN A O 1
ATOM 752 N N . TYR A 1 90 ? -0.542 -8.230 -17.521 1.00 91.25 90 TYR A N 1
ATOM 753 C CA . TYR A 1 90 ? 0.373 -7.095 -17.601 1.00 91.25 90 TYR A CA 1
ATOM 754 C C . TYR A 1 90 ? 1.825 -7.508 -17.328 1.00 91.25 90 TYR A C 1
ATOM 756 O O . TYR A 1 90 ? 2.713 -7.193 -18.121 1.00 91.25 90 TYR A O 1
ATOM 764 N N . VAL A 1 91 ? 2.083 -8.269 -16.259 1.00 87.94 91 VAL A N 1
ATOM 765 C CA . VAL A 1 91 ? 3.464 -8.647 -15.930 1.00 87.94 91 VAL A CA 1
ATOM 766 C C . VAL A 1 91 ? 4.067 -9.650 -16.912 1.00 87.94 91 VAL A C 1
ATOM 768 O O . VAL A 1 91 ? 5.267 -9.596 -17.178 1.00 87.94 91 VAL A O 1
ATOM 771 N N . ILE A 1 92 ? 3.256 -10.536 -17.500 1.00 88.50 92 ILE A N 1
ATOM 772 C CA . ILE A 1 92 ? 3.713 -11.440 -18.565 1.00 88.50 92 ILE A CA 1
ATOM 773 C C . ILE A 1 92 ? 4.129 -10.629 -19.796 1.00 88.50 92 ILE A C 1
ATOM 775 O O . ILE A 1 92 ? 5.165 -10.913 -20.395 1.00 88.50 92 ILE A O 1
ATOM 779 N N . GLU A 1 93 ? 3.342 -9.617 -20.163 1.00 88.31 93 GLU A N 1
ATOM 780 C CA . GLU A 1 93 ? 3.605 -8.778 -21.333 1.00 88.31 93 GLU A CA 1
ATOM 781 C C . GLU A 1 93 ? 4.817 -7.856 -21.132 1.00 88.31 93 GLU A C 1
ATOM 783 O O . GLU A 1 93 ? 5.644 -7.742 -22.037 1.00 88.31 93 GLU A O 1
ATOM 788 N N . GLN A 1 94 ? 4.951 -7.236 -19.956 1.00 86.81 94 GLN A N 1
ATOM 789 C CA . GLN A 1 94 ? 6.015 -6.262 -19.685 1.00 86.81 94 GLN A CA 1
ATOM 790 C C . GLN A 1 94 ? 7.329 -6.898 -19.228 1.00 86.81 94 GLN A C 1
ATOM 792 O O . GLN A 1 94 ? 8.398 -6.503 -19.690 1.00 86.81 94 GLN A O 1
ATOM 797 N N . PHE A 1 95 ? 7.272 -7.897 -18.345 1.00 83.81 95 PHE A N 1
ATOM 798 C CA . PHE A 1 95 ? 8.466 -8.477 -17.720 1.00 83.81 95 PHE A CA 1
ATOM 799 C C . PHE A 1 95 ? 8.844 -9.849 -18.281 1.00 83.81 95 PHE A C 1
ATOM 801 O O . PHE A 1 95 ? 9.846 -10.423 -17.857 1.00 83.81 95 PHE A O 1
ATOM 808 N N . GLN A 1 96 ? 8.067 -10.378 -19.235 1.00 84.69 96 GLN A N 1
ATOM 809 C CA . GLN A 1 96 ? 8.334 -11.655 -19.908 1.00 84.69 96 GLN A CA 1
ATOM 810 C C . GLN A 1 96 ? 8.535 -12.819 -18.927 1.00 84.69 96 GLN A C 1
ATOM 812 O O . GLN A 1 96 ? 9.408 -13.669 -19.118 1.00 84.69 96 GLN A O 1
ATOM 817 N N . PHE A 1 97 ? 7.728 -12.853 -17.862 1.00 84.06 97 PHE A N 1
ATOM 818 C CA . PHE A 1 97 ? 7.814 -13.900 -16.849 1.00 84.06 97 PHE A CA 1
ATOM 819 C C . PHE A 1 97 ? 7.655 -15.286 -17.480 1.00 84.06 97 PHE A C 1
ATOM 821 O O . PHE A 1 97 ? 6.751 -15.542 -18.281 1.00 84.06 97 PHE A O 1
ATOM 828 N N . ASN A 1 98 ? 8.535 -16.203 -17.088 1.00 86.44 98 ASN A N 1
ATOM 829 C CA . ASN A 1 98 ? 8.407 -17.605 -17.444 1.00 86.44 98 ASN A CA 1
ATOM 830 C C . ASN A 1 98 ? 7.300 -18.280 -16.612 1.00 86.44 98 ASN A C 1
ATOM 832 O O . ASN A 1 98 ? 6.760 -17.714 -15.661 1.00 86.44 98 ASN A O 1
ATOM 836 N N . ARG A 1 99 ? 6.962 -19.523 -16.961 1.00 87.88 99 ARG A N 1
ATOM 837 C CA . ARG A 1 99 ? 5.871 -20.258 -16.311 1.00 87.88 99 ARG A CA 1
ATOM 838 C C . ARG A 1 99 ? 6.041 -20.395 -14.793 1.00 87.88 99 ARG A C 1
ATOM 840 O O . ARG A 1 99 ? 5.069 -20.207 -14.073 1.00 87.88 99 ARG A O 1
ATOM 847 N N . GLU A 1 100 ? 7.243 -20.709 -14.318 1.00 89.31 100 GLU A N 1
ATOM 848 C CA . GLU A 1 100 ? 7.514 -20.884 -12.884 1.00 89.31 100 GLU A CA 1
ATOM 849 C C . GLU A 1 100 ? 7.364 -19.557 -12.129 1.00 89.31 100 GLU A C 1
ATOM 851 O O . GLU A 1 100 ? 6.791 -19.518 -11.043 1.00 89.31 100 GLU A O 1
ATOM 856 N N . GLN A 1 101 ? 7.808 -18.451 -12.733 1.00 86.81 101 GLN A N 1
ATOM 857 C CA . GLN A 1 101 ? 7.645 -17.107 -12.173 1.00 86.81 101 GLN A CA 1
ATOM 858 C C . GLN A 1 101 ? 6.170 -16.700 -12.090 1.00 86.81 101 GLN A C 1
ATOM 860 O O . GLN A 1 101 ? 5.754 -16.122 -11.090 1.00 86.81 101 GLN A O 1
ATOM 865 N N . VAL A 1 102 ? 5.367 -17.034 -13.105 1.00 89.19 102 VAL A N 1
ATOM 866 C CA . VAL A 1 102 ? 3.916 -16.789 -13.085 1.00 89.19 102 VAL A CA 1
ATOM 867 C C . VAL A 1 102 ? 3.224 -17.634 -12.015 1.00 89.19 102 VAL A C 1
ATOM 869 O O . VAL A 1 102 ? 2.390 -17.114 -11.282 1.00 89.19 102 VAL A O 1
ATOM 872 N N . GLU A 1 103 ? 3.561 -18.920 -11.900 1.00 90.94 103 GLU A N 1
ATOM 873 C CA . GLU A 1 103 ? 2.992 -19.800 -10.869 1.00 90.94 103 GLU A CA 1
ATOM 874 C C . GLU A 1 103 ? 3.345 -19.301 -9.457 1.00 90.94 103 GLU A C 1
ATOM 876 O O . GLU A 1 103 ? 2.460 -19.208 -8.606 1.00 90.94 103 GLU A O 1
ATOM 881 N N . SER A 1 104 ? 4.598 -18.885 -9.240 1.00 88.56 104 SER A N 1
ATOM 882 C CA . SER A 1 104 ? 5.051 -18.273 -7.985 1.00 88.56 104 SER A CA 1
ATOM 883 C C . SER A 1 104 ? 4.302 -16.977 -7.666 1.00 88.56 104 SER A C 1
ATOM 885 O O . SER A 1 104 ? 3.854 -16.779 -6.537 1.00 88.56 104 SER A O 1
ATOM 887 N N . LEU A 1 105 ? 4.107 -16.109 -8.666 1.00 89.12 105 LEU A N 1
ATOM 888 C CA . LEU A 1 105 ? 3.361 -14.864 -8.504 1.00 89.12 105 LEU A CA 1
ATOM 889 C C . LEU A 1 105 ? 1.891 -15.117 -8.155 1.00 89.12 105 LEU A C 1
ATOM 891 O O . LEU A 1 105 ? 1.338 -14.439 -7.299 1.00 89.12 105 LEU A O 1
ATOM 895 N N . ILE A 1 106 ? 1.254 -16.097 -8.797 1.00 91.69 106 ILE A N 1
ATOM 896 C CA . ILE A 1 106 ? -0.136 -16.457 -8.496 1.00 91.69 106 ILE A CA 1
ATOM 897 C C . ILE A 1 106 ? -0.273 -16.909 -7.044 1.00 91.69 106 ILE A C 1
ATOM 899 O O . ILE A 1 106 ? -1.232 -16.518 -6.382 1.00 91.69 106 ILE A O 1
ATOM 903 N N . GLU A 1 107 ? 0.658 -17.725 -6.552 1.00 90.56 107 GLU A N 1
ATOM 904 C CA . GLU A 1 107 ? 0.622 -18.176 -5.160 1.00 90.56 107 GLU A CA 1
ATOM 905 C C . GLU A 1 107 ? 0.874 -17.015 -4.197 1.00 90.56 107 GLU A C 1
ATOM 907 O O . GLU A 1 107 ? 0.096 -16.786 -3.277 1.00 90.56 107 GLU A O 1
ATOM 912 N N . SER A 1 108 ? 1.868 -16.192 -4.518 1.00 87.38 108 SER A N 1
ATOM 913 C CA . SER A 1 108 ? 2.189 -14.951 -3.815 1.00 87.38 108 SER A CA 1
ATOM 914 C C . SER A 1 108 ? 0.965 -14.031 -3.681 1.00 87.38 108 SER A C 1
ATOM 916 O O . SER A 1 108 ? 0.670 -13.556 -2.587 1.00 87.38 108 SER A O 1
ATOM 918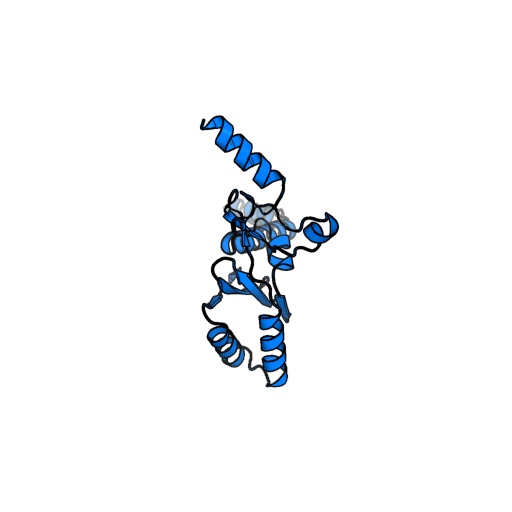 N N . MET A 1 109 ? 0.193 -13.849 -4.756 1.00 90.44 109 MET A N 1
ATOM 919 C CA . MET A 1 109 ? -1.042 -13.058 -4.748 1.00 90.44 109 MET A CA 1
ATOM 920 C C . MET A 1 109 ? -2.195 -13.718 -3.987 1.00 90.44 109 MET A C 1
ATOM 922 O O . MET A 1 109 ? -3.075 -13.021 -3.496 1.00 90.44 109 MET A O 1
ATOM 926 N N . ARG A 1 110 ? -2.244 -15.051 -3.906 1.00 89.56 110 ARG A N 1
ATOM 927 C CA . ARG A 1 110 ? -3.259 -15.748 -3.097 1.00 89.56 110 ARG A CA 1
ATOM 928 C C . ARG A 1 110 ? -3.000 -15.599 -1.607 1.00 89.56 110 ARG A C 1
ATOM 930 O O . ARG A 1 110 ? -3.953 -15.563 -0.836 1.00 89.56 110 ARG A O 1
ATOM 937 N N . GLU A 1 111 ? -1.730 -15.550 -1.227 1.00 88.12 111 GLU A N 1
ATOM 938 C CA . GLU A 1 111 ? -1.296 -15.344 0.152 1.00 88.12 111 GLU A CA 1
ATOM 939 C C . GLU A 1 111 ? -1.303 -13.866 0.555 1.00 88.12 111 GLU A C 1
ATOM 941 O O . GLU A 1 111 ? -1.335 -13.559 1.750 1.00 88.12 111 GLU A O 1
ATOM 946 N N . ALA A 1 112 ? -1.287 -12.945 -0.417 1.00 87.38 112 ALA A N 1
ATOM 947 C CA . ALA A 1 112 ? -1.295 -11.524 -0.122 1.00 87.38 112 ALA A CA 1
ATOM 948 C C . ALA A 1 112 ? -2.587 -11.129 0.601 1.00 87.38 112 ALA A C 1
ATOM 950 O O . ALA A 1 112 ? -3.701 -11.530 0.255 1.00 87.38 112 ALA A O 1
ATOM 951 N N . ARG A 1 113 ? -2.410 -10.327 1.643 1.00 89.75 113 ARG A N 1
ATOM 952 C CA . ARG A 1 113 ? -3.482 -9.930 2.545 1.00 89.75 113 ARG A CA 1
ATOM 953 C C . ARG A 1 113 ? -4.128 -8.667 2.014 1.00 89.75 113 ARG A C 1
ATOM 955 O O . ARG A 1 113 ? -3.432 -7.706 1.696 1.00 89.75 113 ARG A O 1
ATOM 962 N N . GLN A 1 114 ? -5.454 -8.652 1.981 1.00 94.50 114 GLN A N 1
ATOM 963 C CA . GLN A 1 114 ? -6.178 -7.420 1.716 1.00 94.50 114 GLN A CA 1
ATOM 964 C C . GLN A 1 114 ? -6.065 -6.491 2.924 1.00 94.50 114 GLN A C 1
ATOM 966 O O . GLN A 1 114 ? -6.388 -6.879 4.052 1.00 94.50 114 GLN A O 1
ATOM 971 N N . MET A 1 115 ? -5.640 -5.257 2.676 1.00 95.94 115 MET A N 1
ATOM 972 C CA . MET A 1 115 ? -5.592 -4.214 3.693 1.00 95.94 115 MET A CA 1
ATOM 973 C C . MET A 1 115 ? -6.994 -3.863 4.192 1.00 95.94 115 MET A C 1
ATOM 975 O O . MET A 1 115 ? -8.000 -4.075 3.511 1.00 95.94 115 MET A O 1
ATOM 979 N N . LYS A 1 116 ? -7.070 -3.272 5.383 1.00 95.50 116 LYS A N 1
ATOM 980 C CA . LYS A 1 116 ? -8.298 -2.658 5.899 1.00 95.50 116 LYS A CA 1
ATOM 981 C C . LYS A 1 116 ? -8.152 -1.156 5.955 1.00 95.50 116 LYS A C 1
ATOM 983 O O . LYS A 1 116 ? -7.046 -0.636 6.015 1.00 95.50 116 LYS A O 1
ATOM 988 N N . ARG A 1 117 ? -9.284 -0.458 5.947 1.00 96.00 117 ARG A N 1
ATOM 989 C CA . ARG A 1 117 ? -9.317 0.995 6.071 1.00 96.00 117 ARG A CA 1
ATOM 990 C C . ARG A 1 117 ? -9.687 1.392 7.485 1.00 96.00 117 ARG A C 1
ATOM 992 O O . ARG A 1 117 ? -10.714 0.951 7.993 1.00 96.00 117 ARG A O 1
ATOM 999 N N . CYS A 1 118 ? -8.866 2.230 8.106 1.00 95.62 118 CYS A N 1
ATOM 1000 C CA . CYS A 1 118 ? -9.159 2.757 9.430 1.00 95.62 118 CYS A CA 1
ATOM 1001 C C . CYS A 1 118 ? -10.329 3.736 9.355 1.00 95.62 118 CYS A C 1
ATOM 1003 O O . CYS A 1 118 ? -10.268 4.709 8.601 1.00 95.62 118 CYS A O 1
ATOM 1005 N N . ILE A 1 119 ? -11.356 3.527 10.175 1.00 95.12 119 ILE A N 1
ATOM 1006 C CA . ILE A 1 119 ? -12.530 4.409 10.172 1.00 95.12 119 ILE A CA 1
ATOM 1007 C C . ILE A 1 119 ? -12.245 5.815 10.708 1.00 95.12 119 ILE A C 1
ATOM 1009 O O . ILE A 1 119 ? -12.907 6.762 10.302 1.00 95.12 119 ILE A O 1
ATOM 1013 N N . GLN A 1 120 ? -11.239 5.968 11.577 1.00 95.31 120 GLN A N 1
ATOM 1014 C CA . GLN A 1 120 ? -10.898 7.270 12.153 1.00 95.31 120 GLN A CA 1
ATOM 1015 C C . GLN A 1 120 ? -9.997 8.097 11.233 1.00 95.31 120 GLN A C 1
ATOM 1017 O O . GLN A 1 120 ? -10.267 9.266 10.985 1.00 95.31 120 GLN A O 1
ATOM 1022 N N . CYS A 1 121 ? -8.890 7.518 10.756 1.00 94.69 121 CYS A N 1
ATOM 1023 C CA . CYS A 1 121 ? -7.879 8.272 10.005 1.00 94.69 121 CYS A CA 1
ATOM 1024 C C . CYS A 1 121 ? -7.949 8.065 8.486 1.00 94.69 121 CYS A C 1
ATOM 1026 O O . CYS A 1 121 ? -7.261 8.765 7.750 1.00 94.69 121 CYS A O 1
ATOM 1028 N N . GLY A 1 122 ? -8.761 7.120 8.001 1.00 95.12 122 GLY A N 1
ATOM 1029 C CA . GLY A 1 122 ? -8.969 6.868 6.573 1.00 95.12 122 GLY A CA 1
ATOM 1030 C C . GLY A 1 122 ? -7.805 6.191 5.839 1.00 95.12 122 GLY A C 1
ATOM 1031 O O . GLY A 1 122 ? -7.955 5.900 4.647 1.00 95.12 122 GLY A O 1
ATOM 1032 N N . PHE A 1 123 ? -6.685 5.937 6.525 1.00 97.06 123 PHE A N 1
ATOM 1033 C CA . PHE A 1 123 ? -5.526 5.218 5.996 1.00 97.06 123 PHE A CA 1
ATOM 1034 C C . PHE A 1 123 ? -5.772 3.701 5.946 1.00 97.06 123 PHE A C 1
ATOM 1036 O O . PHE A 1 123 ? -6.475 3.138 6.794 1.00 97.06 123 PHE A O 1
ATOM 1043 N N . ASP A 1 124 ? -5.193 3.062 4.937 1.00 97.00 124 ASP A N 1
ATOM 1044 C CA . ASP A 1 124 ? -5.077 1.620 4.786 1.00 97.00 124 ASP A CA 1
ATOM 1045 C C . ASP A 1 124 ? -4.034 1.085 5.792 1.00 97.00 124 ASP A C 1
ATOM 1047 O O . ASP A 1 124 ? -3.036 1.743 6.090 1.00 97.00 124 ASP A O 1
ATOM 1051 N N . PHE A 1 125 ? -4.285 -0.097 6.355 1.00 94.81 125 PHE A N 1
ATOM 1052 C CA . PHE A 1 125 ? -3.392 -0.772 7.299 1.00 94.81 125 PHE A CA 1
ATOM 1053 C C . PHE A 1 125 ? -3.463 -2.296 7.139 1.00 94.81 125 PHE A C 1
ATOM 1055 O O . PHE A 1 125 ? -4.507 -2.832 6.748 1.00 94.81 125 PHE A O 1
ATOM 1062 N N . ASP A 1 126 ? -2.377 -2.995 7.487 1.00 92.94 126 ASP A N 1
ATOM 1063 C CA . ASP A 1 126 ? -2.364 -4.461 7.536 1.00 92.94 126 ASP A CA 1
ATOM 1064 C C . ASP A 1 126 ? -3.079 -4.942 8.814 1.00 92.94 126 ASP A C 1
ATOM 1066 O O . ASP A 1 126 ? -2.594 -4.689 9.926 1.00 92.94 126 ASP A O 1
ATOM 1070 N N . PRO A 1 127 ? -4.232 -5.633 8.711 1.00 89.88 127 PRO A N 1
ATOM 1071 C CA . PRO A 1 127 ? -4.909 -6.182 9.884 1.00 89.88 127 PRO A CA 1
ATOM 1072 C C . PRO A 1 127 ? -4.080 -7.246 10.615 1.00 89.88 127 PRO A C 1
ATOM 1074 O O . PRO A 1 127 ? -4.341 -7.503 11.788 1.00 89.88 127 PRO A O 1
ATOM 1077 N N . GLN A 1 128 ? -3.099 -7.846 9.939 1.00 88.31 128 GLN A N 1
ATOM 1078 C CA . GLN A 1 128 ? -2.199 -8.869 10.463 1.00 88.31 128 GLN A CA 1
ATOM 1079 C C . GLN A 1 128 ? -0.752 -8.350 10.574 1.00 88.31 128 GLN A C 1
ATOM 1081 O O . GLN A 1 128 ? 0.188 -9.143 10.466 1.00 88.31 128 GLN A O 1
ATOM 1086 N N . ASP A 1 129 ? -0.565 -7.034 10.772 1.00 86.75 129 ASP A N 1
ATOM 1087 C CA . ASP A 1 129 ? 0.756 -6.458 11.062 1.00 86.75 129 ASP A CA 1
ATOM 1088 C C . ASP A 1 129 ? 1.384 -7.225 12.248 1.00 86.75 129 ASP A C 1
ATOM 1090 O O . ASP A 1 129 ? 0.738 -7.333 13.299 1.00 86.75 129 ASP A O 1
ATOM 1094 N N . PRO A 1 130 ? 2.622 -7.743 12.124 1.00 85.00 130 PRO A N 1
ATOM 1095 C CA . PRO A 1 130 ? 3.306 -8.459 13.202 1.00 85.00 130 PRO A CA 1
ATOM 1096 C C . PRO A 1 130 ? 3.316 -7.705 14.536 1.00 85.00 130 PRO A C 1
ATOM 1098 O O . PRO A 1 130 ? 3.191 -8.317 15.593 1.00 85.00 130 PRO A O 1
ATOM 1101 N N . VAL A 1 131 ? 3.384 -6.371 14.507 1.00 84.31 131 VAL A N 1
ATOM 1102 C CA . VAL A 1 131 ? 3.339 -5.537 15.717 1.00 84.31 131 VAL A CA 1
ATOM 1103 C C . VAL A 1 131 ? 1.995 -5.679 16.440 1.00 84.31 131 VAL A C 1
ATOM 1105 O O . VAL A 1 131 ? 1.944 -5.658 17.668 1.00 84.31 131 VAL A O 1
ATOM 1108 N N . ARG A 1 132 ? 0.889 -5.845 15.705 1.00 85.19 132 ARG A N 1
ATOM 1109 C CA . ARG A 1 132 ? -0.441 -6.073 16.295 1.00 85.19 132 ARG A CA 1
ATOM 1110 C C . ARG A 1 132 ? -0.521 -7.457 16.931 1.00 85.19 132 ARG A C 1
ATOM 1112 O O . ARG A 1 132 ? -1.036 -7.571 18.041 1.00 85.19 132 ARG A O 1
ATOM 1119 N N . GLU A 1 133 ? 0.036 -8.469 16.270 1.00 84.38 133 GLU A N 1
ATOM 1120 C CA . GLU A 1 133 ? 0.110 -9.836 16.798 1.00 84.38 133 GLU A CA 1
ATOM 1121 C C . GLU A 1 133 ? 0.956 -9.900 18.081 1.00 84.38 133 GLU A C 1
ATOM 1123 O O . GLU A 1 133 ? 0.516 -10.457 19.087 1.00 84.38 133 GLU A O 1
ATOM 1128 N N . GLU A 1 134 ? 2.122 -9.246 18.100 1.00 86.12 134 GLU A N 1
ATOM 1129 C CA . GLU A 1 134 ? 2.994 -9.153 19.282 1.00 86.12 134 GLU A CA 1
ATOM 1130 C C . GLU A 1 134 ? 2.305 -8.486 20.481 1.00 86.12 134 GLU A C 1
ATOM 1132 O O . GLU A 1 134 ? 2.530 -8.869 21.633 1.00 86.12 134 GLU A O 1
ATOM 1137 N N . LEU A 1 135 ? 1.445 -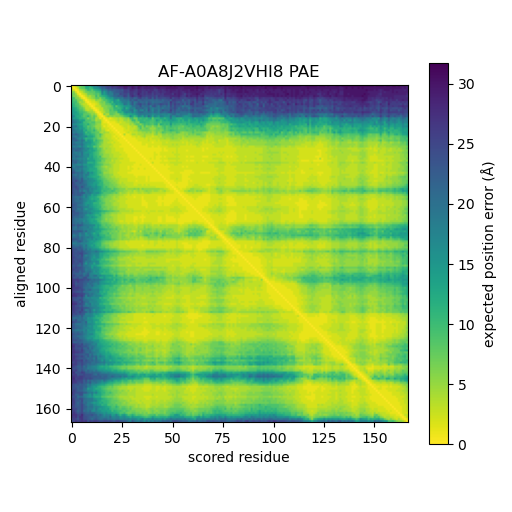7.500 20.218 1.00 83.50 135 LEU A N 1
ATOM 1138 C CA . LEU A 1 135 ? 0.654 -6.809 21.237 1.00 83.50 135 LEU A CA 1
ATOM 1139 C C . LEU A 1 135 ? -0.632 -7.563 21.624 1.00 83.50 135 LEU A C 1
ATOM 1141 O O . LEU A 1 135 ? -1.357 -7.098 22.507 1.00 83.50 135 LEU A O 1
ATOM 1145 N N . GLY A 1 136 ? -0.920 -8.710 20.997 1.00 84.62 136 GLY A N 1
ATOM 1146 C CA . GLY A 1 136 ? -2.131 -9.500 21.235 1.00 84.62 136 GLY A CA 1
ATOM 1147 C C . GLY A 1 136 ? -3.414 -8.804 20.770 1.00 84.62 136 GLY A C 1
ATOM 1148 O O . GLY A 1 136 ? -4.465 -8.968 21.390 1.00 84.62 136 GLY A O 1
ATOM 1149 N N . ILE A 1 137 ? -3.323 -7.975 19.728 1.00 84.75 137 ILE A N 1
ATOM 1150 C CA . ILE A 1 137 ? -4.446 -7.221 19.168 1.00 84.75 137 ILE A CA 1
ATOM 1151 C C . ILE A 1 137 ? -5.026 -8.005 17.986 1.00 84.75 137 ILE A C 1
ATOM 1153 O O . ILE A 1 137 ? -4.582 -7.845 16.851 1.00 84.75 137 ILE A O 1
ATOM 1157 N N . ASP A 1 138 ? -6.074 -8.790 18.243 1.00 81.62 138 ASP A N 1
ATOM 1158 C CA . ASP A 1 138 ? -6.824 -9.498 17.188 1.00 81.62 138 ASP A CA 1
ATOM 1159 C C . ASP A 1 138 ? -7.660 -8.540 16.314 1.00 81.62 138 ASP A C 1
ATOM 1161 O O . ASP A 1 138 ? -8.013 -8.846 15.178 1.00 81.62 138 ASP A O 1
ATOM 1165 N N . GLY A 1 139 ? -7.959 -7.349 16.835 1.00 86.31 139 GLY A N 1
ATOM 1166 C CA . GLY A 1 139 ? -8.695 -6.295 16.151 1.00 86.31 139 GLY A CA 1
ATOM 1167 C C . GLY A 1 139 ? -9.089 -5.184 17.118 1.00 86.31 139 GLY A C 1
ATOM 1168 O O . GLY A 1 139 ? -9.152 -5.385 18.330 1.00 86.31 139 GLY A O 1
ATOM 1169 N N . ILE A 1 140 ? -9.334 -3.990 16.584 1.00 90.50 140 ILE A N 1
ATOM 1170 C CA . ILE A 1 140 ? -9.816 -2.842 17.358 1.00 90.50 140 ILE A CA 1
ATOM 1171 C C . ILE A 1 140 ? -11.086 -2.381 16.662 1.00 90.50 140 ILE A C 1
ATOM 1173 O O . ILE A 1 140 ? -11.023 -1.631 15.694 1.00 90.50 140 ILE A O 1
ATOM 1177 N N . TYR A 1 141 ? -12.218 -2.916 17.095 1.00 91.00 141 TYR A N 1
ATOM 1178 C CA . TYR A 1 141 ? -13.506 -2.731 16.434 1.00 91.00 141 TYR A CA 1
ATOM 1179 C C . TYR A 1 141 ? -14.237 -1.507 16.983 1.00 91.00 141 TYR A C 1
ATOM 1181 O O . TYR A 1 141 ? -14.120 -1.211 18.173 1.00 91.00 141 TYR A O 1
ATOM 1189 N N . ALA A 1 142 ? -14.999 -0.820 16.127 1.00 87.44 142 ALA A N 1
ATOM 1190 C CA . ALA A 1 142 ? -15.889 0.267 16.553 1.00 87.44 142 ALA A CA 1
ATOM 1191 C C . ALA A 1 142 ? -16.957 -0.231 17.532 1.00 87.44 142 ALA A C 1
ATOM 1193 O O . ALA A 1 142 ? -17.174 0.348 18.593 1.00 87.44 142 ALA A O 1
ATOM 1194 N N . GLU A 1 143 ? -17.573 -1.360 17.187 1.00 85.00 143 GLU A N 1
ATOM 1195 C CA . GLU A 1 143 ? -18.599 -2.029 17.974 1.00 85.00 143 GLU A CA 1
ATOM 1196 C C . GLU A 1 143 ? -18.399 -3.548 17.913 1.00 85.00 143 GLU A C 1
ATOM 1198 O O . GLU A 1 143 ? -17.758 -4.087 17.005 1.00 85.00 143 GLU A O 1
ATOM 1203 N N . GLU A 1 144 ? -18.966 -4.264 18.881 1.00 75.06 144 GLU A N 1
ATOM 1204 C CA . GLU A 1 144 ? -18.882 -5.722 18.935 1.00 75.06 144 GLU A CA 1
ATOM 1205 C C . GLU A 1 144 ? -19.610 -6.351 17.732 1.00 75.06 144 GLU A C 1
ATOM 1207 O O . GLU A 1 144 ? -20.824 -6.229 17.578 1.00 75.06 144 GLU A O 1
ATOM 1212 N N . GLY A 1 145 ? -18.854 -7.023 16.857 1.00 72.19 145 GLY A N 1
ATOM 1213 C CA . GLY A 1 145 ? -19.371 -7.631 15.625 1.00 72.19 145 GLY A CA 1
ATOM 1214 C C . GLY A 1 145 ? -19.381 -6.715 14.394 1.00 72.19 145 GLY A C 1
ATOM 1215 O O . GLY A 1 145 ? -19.839 -7.149 13.335 1.00 72.19 145 GLY A O 1
ATOM 1216 N N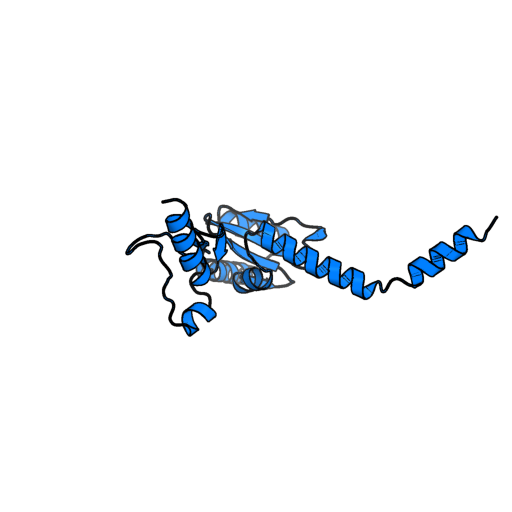 . ALA A 1 146 ? -18.869 -5.485 14.497 1.00 77.62 146 ALA A N 1
ATOM 1217 C CA . ALA A 1 146 ? -18.692 -4.606 13.344 1.00 77.62 146 ALA A CA 1
ATOM 1218 C C . ALA A 1 146 ? -17.567 -5.105 12.41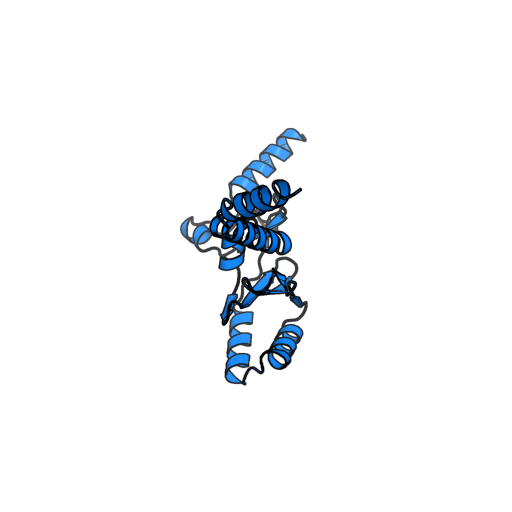7 1.00 77.62 146 ALA A C 1
ATOM 1220 O O . ALA A 1 146 ? -16.582 -5.689 12.861 1.00 77.62 146 ALA A O 1
ATOM 1221 N N . SER A 1 147 ? -17.687 -4.836 11.114 1.00 81.44 147 SER A N 1
ATOM 1222 C CA . SER A 1 147 ? -16.578 -5.009 10.157 1.00 81.44 147 SER A CA 1
ATOM 1223 C C . SER A 1 147 ? -15.593 -3.837 10.171 1.00 81.44 147 SER A C 1
ATOM 1225 O O . SER A 1 147 ? -14.537 -3.901 9.546 1.00 81.44 147 SER A O 1
ATOM 1227 N N . GLU A 1 148 ? -15.984 -2.744 10.820 1.00 88.75 148 GLU A N 1
ATOM 1228 C CA . GLU A 1 148 ? -15.252 -1.490 10.904 1.00 88.75 148 GLU A CA 1
ATOM 1229 C C . GLU A 1 148 ? -14.204 -1.545 12.015 1.00 88.75 148 GLU A C 1
ATOM 1231 O O . GLU A 1 148 ? -14.501 -1.879 13.165 1.00 88.75 148 GLU A O 1
ATOM 1236 N N . GLU A 1 149 ? -12.965 -1.212 11.656 1.00 93.88 149 GLU A N 1
ATOM 1237 C CA . GLU A 1 149 ? -11.805 -1.359 12.527 1.00 93.88 149 GLU A CA 1
ATOM 1238 C C . GLU A 1 149 ? -10.923 -0.108 12.532 1.00 93.88 149 GLU A C 1
ATOM 1240 O O . GLU A 1 149 ? -10.844 0.652 11.562 1.00 93.88 149 GLU A O 1
ATOM 1245 N N . PHE A 1 150 ? -10.200 0.067 13.635 1.00 94.31 150 PHE A N 1
ATOM 1246 C CA . PHE A 1 150 ? -9.164 1.071 13.797 1.00 94.31 150 PHE A CA 1
ATOM 1247 C C . PHE A 1 150 ? -7.770 0.475 13.548 1.00 94.31 150 PHE A C 1
ATOM 1249 O O . PHE A 1 150 ? -7.444 -0.646 13.960 1.00 94.31 150 PHE A O 1
ATOM 1256 N N . CYS A 1 151 ? -6.895 1.270 12.929 1.00 92.38 151 CYS A N 1
ATOM 1257 C CA . CYS A 1 151 ? -5.495 0.891 12.721 1.00 92.38 151 CYS A CA 1
ATOM 1258 C C . CYS A 1 151 ? -4.695 0.834 14.033 1.00 92.38 151 CYS A C 1
ATOM 1260 O O . C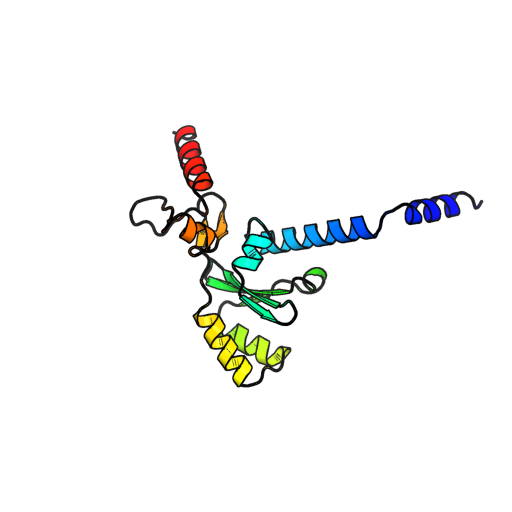YS A 1 151 ? -3.697 0.122 14.105 1.00 92.38 151 CYS A O 1
ATOM 1262 N N . SER A 1 152 ? -5.115 1.563 15.073 1.00 91.12 152 SER A N 1
ATOM 1263 C CA . SER A 1 152 ? -4.419 1.609 16.361 1.00 91.12 152 SER A CA 1
ATOM 1264 C C . SER A 1 152 ? -5.345 1.977 17.530 1.00 91.12 152 SER A C 1
ATOM 1266 O O . SER A 1 152 ? -6.410 2.567 17.311 1.00 91.12 152 SER A O 1
ATOM 1268 N N . PRO A 1 153 ? -4.932 1.696 18.784 1.00 90.75 153 PRO A N 1
ATOM 1269 C CA . PRO A 1 153 ? -5.679 2.117 19.969 1.00 90.75 153 PRO A CA 1
ATOM 1270 C C . PRO A 1 153 ? -5.836 3.638 20.062 1.00 90.75 153 PRO A C 1
ATOM 1272 O O . PRO A 1 153 ? -6.858 4.124 20.536 1.00 90.75 153 PRO A O 1
ATOM 1275 N N . GLN A 1 154 ? -4.847 4.401 19.583 1.00 92.06 154 GLN A N 1
ATOM 1276 C CA . GLN A 1 154 ? -4.916 5.862 19.549 1.00 92.06 154 GLN A CA 1
ATOM 1277 C C . GLN A 1 154 ? -6.075 6.338 18.670 1.00 92.06 154 GLN A C 1
ATOM 1279 O O . GLN A 1 154 ? -6.852 7.175 19.114 1.00 92.06 154 GLN A O 1
ATOM 1284 N N . CYS A 1 155 ? -6.250 5.754 17.480 1.00 93.75 155 CYS A N 1
ATOM 1285 C CA . CYS A 1 155 ? -7.371 6.096 16.605 1.00 93.75 155 CYS A CA 1
ATOM 1286 C C . CYS A 1 155 ? -8.734 5.755 17.230 1.00 93.75 155 CYS A C 1
ATOM 1288 O O . CYS A 1 155 ? -9.675 6.528 17.076 1.00 93.75 155 CYS A O 1
ATOM 1290 N N . ALA A 1 156 ? -8.839 4.651 17.976 1.00 91.56 156 ALA A N 1
ATOM 1291 C CA . ALA A 1 156 ? -10.067 4.322 18.702 1.00 91.56 156 ALA A CA 1
ATOM 1292 C C . ALA A 1 156 ? -10.383 5.353 19.801 1.00 91.56 156 ALA A C 1
ATOM 1294 O O . ALA A 1 156 ? -11.515 5.810 19.931 1.00 91.56 156 ALA A O 1
ATOM 1295 N N . ILE A 1 157 ? -9.371 5.772 20.570 1.00 92.56 157 ILE A N 1
ATOM 1296 C CA . ILE A 1 157 ? -9.530 6.794 21.617 1.00 92.56 157 ILE A CA 1
ATOM 1297 C C . ILE A 1 157 ? -9.914 8.149 21.013 1.00 92.56 157 ILE A C 1
ATOM 1299 O O . ILE A 1 157 ? -10.798 8.825 21.536 1.00 92.56 157 ILE A O 1
ATOM 1303 N N . GLU A 1 158 ? -9.256 8.556 19.927 1.00 92.69 158 GLU A N 1
ATOM 1304 C CA . GLU A 1 158 ? -9.553 9.807 19.222 1.00 92.69 158 GLU A CA 1
ATOM 1305 C C . GLU A 1 158 ? -11.002 9.856 18.739 1.00 92.69 158 GLU A C 1
ATOM 1307 O O . GLU A 1 158 ? -11.661 10.879 18.925 1.00 92.69 158 GLU A O 1
ATOM 1312 N N . ASN A 1 159 ? -11.497 8.745 18.190 1.00 91.25 159 ASN A N 1
ATOM 1313 C CA . ASN A 1 159 ? -12.875 8.612 17.740 1.00 91.25 159 ASN A CA 1
ATOM 1314 C C . ASN A 1 159 ? -13.871 8.826 18.894 1.00 91.25 159 ASN A C 1
ATOM 1316 O O . ASN A 1 159 ? -14.700 9.730 18.823 1.00 91.25 159 ASN A O 1
ATOM 1320 N N . VAL A 1 160 ? -13.698 8.116 20.015 1.00 89.44 160 VAL A N 1
ATOM 1321 C CA . VAL A 1 160 ? -14.551 8.276 21.211 1.00 89.44 160 VAL A CA 1
ATOM 1322 C C . VAL A 1 160 ? -14.507 9.709 21.756 1.00 89.44 160 VAL A C 1
ATOM 1324 O O . VAL A 1 160 ? -15.534 10.289 22.108 1.00 89.44 160 VAL A O 1
ATOM 1327 N N . VAL A 1 161 ? -13.319 10.321 21.826 1.00 90.31 161 VAL A N 1
ATOM 1328 C CA . VAL A 1 161 ? -13.170 11.709 22.299 1.00 90.31 161 VAL A CA 1
ATOM 1329 C C . VAL A 1 161 ? -13.881 12.694 21.371 1.00 90.31 161 VAL A C 1
ATOM 1331 O O . VAL A 1 161 ? -14.403 13.707 21.845 1.00 90.31 161 VAL A O 1
ATOM 1334 N N . GLN A 1 162 ? -13.881 12.434 20.066 1.00 88.00 162 GLN A N 1
ATOM 1335 C CA . GLN A 1 162 ? -14.581 13.260 19.094 1.00 88.00 162 GLN A CA 1
ATOM 1336 C C . GLN A 1 162 ? -16.102 13.133 19.249 1.00 88.00 162 GLN A C 1
ATOM 1338 O O . GLN A 1 162 ? -16.769 14.157 19.386 1.00 88.00 162 GLN A O 1
ATOM 1343 N N . GLU A 1 163 ? -16.633 11.914 19.357 1.00 85.81 163 GLU A N 1
ATOM 1344 C CA . GLU A 1 163 ? -18.065 11.671 19.592 1.00 85.81 163 GLU A CA 1
ATOM 1345 C C . GLU A 1 163 ? -18.571 12.358 20.871 1.00 85.81 163 GLU A C 1
ATOM 1347 O O . GLU A 1 163 ? -19.637 12.978 20.886 1.00 85.81 163 GLU A O 1
ATOM 1352 N N . MET A 1 164 ? -17.768 12.330 21.942 1.00 85.31 164 MET A N 1
ATOM 1353 C CA . MET A 1 164 ? -18.086 13.012 23.201 1.00 85.31 164 MET A CA 1
ATOM 1354 C C . MET A 1 164 ? -18.109 14.543 23.090 1.00 85.31 164 MET A C 1
ATOM 1356 O O . MET A 1 164 ? -18.781 15.190 23.888 1.00 85.31 164 MET A O 1
ATOM 1360 N N . LYS A 1 165 ? -17.342 15.139 22.168 1.00 84.06 165 LYS A N 1
ATOM 1361 C CA . LYS A 1 165 ? -17.332 16.598 21.941 1.00 84.06 165 LYS A CA 1
ATOM 1362 C C . LYS A 1 165 ? -18.495 17.064 21.072 1.00 84.06 165 LYS A C 1
ATOM 1364 O O . LYS A 1 165 ? -18.860 18.235 21.141 1.00 84.06 165 LYS A O 1
ATOM 1369 N N . GLU A 1 166 ? -19.001 16.181 20.221 1.00 78.44 166 GLU A N 1
ATOM 1370 C CA . GLU A 1 166 ? -20.102 16.455 19.296 1.00 78.44 166 GLU A CA 1
ATOM 1371 C C . GLU A 1 166 ? -21.487 16.177 19.923 1.00 78.44 166 GLU A C 1
ATOM 1373 O O . GLU A 1 166 ? -22.502 16.562 19.340 1.00 78.44 166 GLU A O 1
ATOM 1378 N N . SER A 1 167 ? -21.519 15.573 21.122 1.00 57.75 167 SER A N 1
ATOM 1379 C CA . SER A 1 167 ? -22.710 15.301 21.952 1.00 57.75 167 SER A CA 1
ATOM 1380 C C . SER A 1 167 ? -23.029 16.423 22.944 1.00 57.75 167 SER A C 1
ATOM 1382 O O . SER A 1 167 ? -24.236 16.687 23.160 1.00 57.75 167 SER A O 1
#

Organism: NCBI:txid1571185

Solvent-accessible surface area (backbone atoms only — not comparable to full-atom values): 9586 Å² total; per-residue (Å²): 144,61,68,82,57,56,58,53,54,56,54,59,72,67,50,63,59,68,59,56,50,49,54,50,52,53,51,50,41,46,50,53,13,48,77,69,31,20,91,37,40,69,57,41,54,71,55,30,47,80,75,57,100,58,31,34,41,30,39,36,53,88,63,32,35,39,38,42,34,80,84,46,47,90,82,44,76,76,44,76,31,82,44,74,67,60,45,53,51,49,46,39,73,74,67,61,55,49,72,69,56,48,55,52,48,53,51,52,59,69,69,53,59,65,24,40,52,14,76,68,80,64,31,42,38,55,77,78,36,65,70,38,58,77,70,68,45,88,70,46,56,80,46,96,88,50,92,50,33,35,81,43,73,66,44,50,52,52,46,55,56,49,56,64,71,79,106

pLDDT: mean 86.13, std 11.05, range [48.53, 97.25]

Radius of gyration: 21.5 Å; Cα contacts (8 Å, |Δi|>4): 191; chains: 1; bounding box: 54×64×44 Å

Secondary structure (DSSP, 8-state):
--HHHHHHHHHHHTS-HHHHHHHHHHHHHHHHHHHTT-SSHHHHHHHSEEEETTEEEEE-TTSPEEEEETTTTTTSPPEEESSHHHHHHHHHHHH---HHHHHHHHHHHHHPPPPEEBTTT--EE-TT-HHHHHTT-S--BSSTT-S-B-SSHHHHHHHHHHHHHH-

Mean predicted aligned error: 8.06 Å